Protein AF-A0AAW4BGD1-F1 (afdb_monomer_lite)

Radius of gyration: 14.49 Å; chains: 1; bounding box: 32×35×34 Å

Foldseek 3Di:
DWADQPAALQDCLRPVVVLVVQVCQCPDPDHDQEDEYEYEDDDPDDPVRRLVSCVPRVQQSHDAFRKYWYFYAHSVVGDWTWDADPVWIKTWPVDSRPDDDPPCPDTDIDIDDPVRRVVVVVVVVDPPRTDDGIRMHTHD

Organism: Vibrio anguillarum (NCBI:txid55601)

pLDDT: mean 86.85, std 13.67, range [41.38, 98.0]

Secondary structure (DSSP, 8-state):
-EE-TT--TT-HHHHHHHHHHHHHHHSSSS---EEEEEEE--TT--HHHHHHHIIIIIGGGSPTT-EEEEEEE-GGG---EEEE-SS-EEEESS-S--SS-TTGGG--EEEPPHHHHHHHHHHHH-GGGSSSSPEEEE--

Sequence (140 aa):
MFIDPYFHPSDDRYRRPFIEFINRLAGGRRQCRRALVFTAIQGDKTRAELQRGLVEHVKPLLPARFEVEMSIWPSNQMHDRFVLTKQVGYSFGHGLDEATYQDAIEVNIHRLAETARHAEYRKFSNTAIRQGEPIVIVGT

Structure (mmCIF, N/CA/C/O backbone):
data_AF-A0AAW4BGD1-F1
#
_entry.id   AF-A0AAW4BGD1-F1
#
loop_
_atom_site.group_PDB
_atom_site.id
_atom_site.type_symbol
_atom_site.label_atom_id
_atom_site.label_alt_id
_atom_site.label_comp_id
_atom_site.label_asym_id
_atom_site.label_entity_id
_atom_site.label_seq_id
_atom_site.pdbx_PDB_ins_code
_atom_site.Cartn_x
_atom_site.Cartn_y
_atom_site.Cartn_z
_atom_site.occupancy
_atom_site.B_iso_or_equiv
_atom_site.auth_seq_id
_atom_site.auth_comp_id
_atom_site.auth_asym_id
_atom_site.auth_atom_id
_atom_site.pdbx_PDB_model_num
ATOM 1 N N . MET A 1 1 ? 2.663 -5.835 6.849 1.00 93.00 1 MET A N 1
ATOM 2 C CA . MET A 1 1 ? 3.292 -5.146 5.710 1.00 93.00 1 MET A CA 1
ATOM 3 C C . MET A 1 1 ? 2.522 -5.542 4.473 1.00 93.00 1 MET A C 1
ATOM 5 O O . MET A 1 1 ? 2.212 -6.719 4.330 1.00 93.00 1 MET A O 1
ATOM 9 N N . PHE A 1 2 ? 2.197 -4.568 3.641 1.00 94.06 2 PHE A N 1
ATOM 10 C CA . PHE A 1 2 ? 1.481 -4.726 2.387 1.00 94.06 2 PHE A CA 1
ATOM 11 C C . PHE A 1 2 ? 2.404 -4.230 1.271 1.00 94.06 2 PHE A C 1
ATOM 13 O O . PHE A 1 2 ? 2.810 -3.072 1.287 1.00 94.06 2 PHE A O 1
ATOM 20 N N . ILE A 1 3 ? 2.824 -5.121 0.383 1.00 94.00 3 ILE A N 1
ATOM 21 C CA . ILE A 1 3 ? 3.834 -4.877 -0.646 1.00 94.00 3 ILE A CA 1
ATOM 22 C C . ILE A 1 3 ? 3.138 -5.065 -1.990 1.00 94.00 3 ILE A C 1
ATOM 24 O O . ILE A 1 3 ? 2.751 -6.185 -2.311 1.00 94.00 3 ILE A O 1
ATOM 28 N N . ASP A 1 4 ? 2.989 -3.997 -2.771 1.00 92.81 4 ASP A N 1
ATOM 29 C CA . ASP A 1 4 ? 2.519 -4.094 -4.156 1.00 92.81 4 ASP A CA 1
ATOM 30 C C . ASP A 1 4 ? 3.075 -2.928 -5.000 1.00 92.81 4 ASP A C 1
ATOM 32 O O . ASP A 1 4 ? 2.783 -1.757 -4.707 1.00 92.81 4 ASP A O 1
ATOM 36 N N . PRO A 1 5 ? 3.901 -3.202 -6.032 1.00 92.38 5 PRO A N 1
ATOM 37 C CA . PRO A 1 5 ? 4.507 -2.149 -6.844 1.00 92.38 5 PRO A CA 1
ATOM 38 C C . PRO A 1 5 ? 3.473 -1.264 -7.549 1.00 92.38 5 PRO A C 1
ATOM 40 O O . PRO A 1 5 ? 3.734 -0.080 -7.772 1.00 92.38 5 PRO A O 1
ATOM 43 N N . TYR A 1 6 ? 2.280 -1.795 -7.819 1.00 91.31 6 TYR A N 1
ATOM 44 C CA . TYR A 1 6 ? 1.221 -1.110 -8.552 1.00 91.31 6 TYR A CA 1
ATOM 45 C C . TYR A 1 6 ? 0.194 -0.421 -7.649 1.00 91.31 6 TYR A C 1
ATOM 47 O O . TYR A 1 6 ? -0.637 0.325 -8.158 1.00 91.31 6 TYR A O 1
ATOM 55 N N . PHE A 1 7 ? 0.281 -0.590 -6.322 1.00 93.62 7 PHE A N 1
ATOM 56 C CA . PHE A 1 7 ? -0.675 -0.011 -5.373 1.00 93.62 7 PHE A CA 1
ATOM 57 C C . PHE A 1 7 ? -0.917 1.482 -5.620 1.00 93.62 7 PHE A C 1
ATOM 59 O O . PHE A 1 7 ? 0.006 2.295 -5.518 1.00 93.62 7 PHE A O 1
ATOM 66 N N . HIS A 1 8 ? -2.169 1.849 -5.889 1.00 94.38 8 HIS A N 1
ATOM 67 C CA . HIS A 1 8 ? -2.584 3.237 -6.043 1.00 94.38 8 HIS A CA 1
ATOM 68 C C . HIS A 1 8 ? -3.822 3.522 -5.174 1.00 94.38 8 HIS A C 1
ATOM 70 O O . HIS A 1 8 ? -4.860 2.897 -5.377 1.00 94.38 8 HIS A O 1
ATOM 76 N N . PRO A 1 9 ? -3.768 4.474 -4.224 1.00 95.06 9 PRO A N 1
ATOM 77 C CA . PRO A 1 9 ? -4.837 4.679 -3.240 1.00 95.06 9 PRO A CA 1
ATOM 78 C C . PRO A 1 9 ? -6.142 5.231 -3.838 1.00 95.06 9 PRO A C 1
ATOM 80 O O . PRO A 1 9 ? -7.219 5.038 -3.270 1.00 95.06 9 PRO A O 1
ATOM 83 N N . SER A 1 10 ? -6.077 5.906 -4.988 1.00 94.31 10 SER A N 1
ATOM 84 C CA . SER A 1 10 ? -7.278 6.356 -5.709 1.00 94.31 10 SER A CA 1
ATOM 85 C C . SER A 1 10 ? -7.957 5.251 -6.520 1.00 94.31 10 SER A C 1
ATOM 87 O O . SER A 1 10 ? -9.120 5.413 -6.875 1.00 94.31 10 SER A O 1
ATOM 89 N N . ASP A 1 11 ? -7.265 4.142 -6.792 1.00 92.31 11 ASP A N 1
ATOM 90 C CA . ASP A 1 11 ? -7.797 3.036 -7.588 1.00 92.31 11 ASP A CA 1
ATOM 91 C C . ASP A 1 11 ? -8.446 1.996 -6.663 1.00 92.31 11 ASP A C 1
ATOM 93 O O . ASP A 1 11 ? -7.809 1.416 -5.777 1.00 92.31 11 ASP A O 1
ATOM 97 N N . ASP A 1 12 ? -9.742 1.774 -6.874 1.00 89.56 12 ASP A N 1
ATOM 98 C CA . ASP A 1 12 ? -10.571 0.878 -6.069 1.00 89.56 12 ASP A CA 1
ATOM 99 C C . ASP A 1 12 ? -10.050 -0.560 -6.041 1.00 89.56 12 ASP A C 1
ATOM 101 O O . ASP A 1 12 ? -10.196 -1.234 -5.017 1.00 89.56 12 ASP A O 1
ATOM 105 N N . ARG A 1 13 ? -9.396 -1.003 -7.122 1.00 85.44 13 ARG A N 1
ATOM 106 C CA . ARG A 1 13 ? -8.838 -2.355 -7.250 1.00 85.44 13 ARG A CA 1
ATOM 107 C C . ARG A 1 13 ? -7.784 -2.637 -6.187 1.00 85.44 13 ARG A C 1
ATOM 109 O O . ARG A 1 13 ? -7.713 -3.738 -5.663 1.00 85.44 13 ARG A O 1
ATOM 116 N N . TYR A 1 14 ? -7.004 -1.627 -5.810 1.00 89.44 14 TYR A N 1
ATOM 117 C CA . TYR A 1 14 ? -5.998 -1.750 -4.754 1.00 89.44 14 TYR A CA 1
ATOM 118 C C . TYR A 1 14 ? -6.521 -1.276 -3.400 1.00 89.44 14 TYR A C 1
ATOM 120 O O . TYR A 1 14 ? -6.160 -1.828 -2.358 1.00 89.44 14 TYR A O 1
ATOM 128 N N . ARG A 1 15 ? -7.377 -0.248 -3.399 1.00 92.75 15 ARG A N 1
ATOM 129 C CA . ARG A 1 15 ? -7.905 0.353 -2.174 1.00 92.75 15 ARG A CA 1
ATOM 130 C C . ARG A 1 15 ? -8.805 -0.610 -1.408 1.00 92.75 15 ARG A C 1
ATOM 132 O O . ARG A 1 15 ? -8.609 -0.752 -0.205 1.00 92.75 15 ARG A O 1
ATOM 139 N N . ARG A 1 16 ? -9.771 -1.272 -2.055 1.00 91.19 16 ARG A N 1
ATOM 140 C CA . ARG A 1 16 ? -10.741 -2.125 -1.338 1.00 91.19 16 ARG A CA 1
ATOM 141 C C . ARG A 1 16 ? -10.062 -3.284 -0.598 1.00 91.19 16 ARG A C 1
ATOM 143 O O . ARG A 1 16 ? -10.283 -3.391 0.611 1.00 91.19 16 ARG A O 1
ATOM 150 N N . PRO A 1 17 ? -9.171 -4.075 -1.231 1.00 89.38 17 PRO A N 1
ATOM 151 C CA . PRO A 1 17 ? -8.466 -5.148 -0.530 1.00 89.38 17 PRO A CA 1
ATOM 152 C C . PRO A 1 17 ? -7.571 -4.624 0.596 1.00 89.38 17 PRO A C 1
ATOM 154 O O . PRO A 1 17 ? -7.451 -5.245 1.652 1.00 89.38 17 PRO A O 1
ATOM 157 N N . PHE A 1 18 ? -6.960 -3.452 0.405 1.00 93.50 18 PHE A N 1
ATOM 158 C CA . PHE A 1 18 ? -6.127 -2.826 1.425 1.00 93.50 18 PHE A CA 1
ATOM 159 C C . PHE A 1 18 ? -6.926 -2.358 2.651 1.00 93.50 18 PHE A C 1
ATOM 161 O O . PHE A 1 18 ? -6.496 -2.583 3.784 1.00 93.50 18 PHE A O 1
ATOM 168 N N . ILE A 1 19 ? -8.099 -1.751 2.454 1.00 94.88 19 ILE A N 1
ATOM 169 C CA . ILE A 1 19 ? -8.982 -1.354 3.558 1.00 94.88 19 ILE A CA 1
ATOM 170 C C . ILE A 1 19 ? -9.512 -2.584 4.298 1.00 94.88 19 ILE A C 1
ATOM 172 O O . ILE A 1 19 ? -9.496 -2.602 5.528 1.00 94.88 19 ILE A O 1
ATOM 176 N N . GLU A 1 20 ? -9.897 -3.644 3.585 1.00 91.69 20 GLU A N 1
ATOM 177 C CA . GLU A 1 20 ? -10.304 -4.897 4.227 1.00 91.69 20 GLU A CA 1
ATOM 178 C C . GLU A 1 20 ? -9.157 -5.500 5.051 1.00 91.69 20 GLU A C 1
ATOM 180 O O . GLU A 1 20 ? -9.345 -5.887 6.206 1.00 91.69 20 GLU A O 1
ATOM 185 N N . PHE A 1 21 ? -7.935 -5.494 4.514 1.00 90.44 21 PHE A N 1
ATOM 186 C CA . PHE A 1 21 ? -6.741 -5.888 5.257 1.00 90.44 21 PHE A CA 1
ATOM 187 C C . PHE A 1 21 ? -6.565 -5.070 6.549 1.00 90.44 21 PHE A C 1
ATOM 189 O O . PHE A 1 21 ? -6.328 -5.651 7.611 1.00 90.44 21 PHE A O 1
ATOM 196 N N . ILE A 1 22 ? -6.727 -3.745 6.497 1.00 93.88 22 ILE A N 1
ATOM 197 C CA . ILE A 1 22 ? -6.669 -2.874 7.682 1.00 93.88 22 ILE A CA 1
ATOM 198 C C . ILE A 1 22 ? -7.763 -3.227 8.689 1.00 93.88 22 ILE A C 1
ATOM 200 O O . ILE A 1 22 ? -7.466 -3.375 9.876 1.00 93.88 22 ILE A O 1
ATOM 204 N N . ASN A 1 23 ? -9.002 -3.411 8.240 1.00 92.62 23 ASN A N 1
ATOM 205 C CA . ASN A 1 23 ? -10.126 -3.746 9.112 1.00 92.62 23 ASN A CA 1
ATOM 206 C C . ASN A 1 23 ? -9.892 -5.074 9.842 1.00 92.62 23 ASN A C 1
ATOM 208 O O . ASN A 1 23 ? -10.115 -5.172 11.052 1.00 92.62 23 ASN A O 1
ATOM 212 N N . ARG A 1 24 ? -9.346 -6.079 9.145 1.00 90.12 24 ARG A N 1
ATOM 213 C CA . ARG A 1 24 ? -8.960 -7.367 9.744 1.00 90.12 24 ARG A CA 1
ATOM 214 C C . ARG A 1 24 ? -7.823 -7.227 10.752 1.00 90.12 24 ARG A C 1
ATOM 216 O O . ARG A 1 24 ? -7.836 -7.912 11.775 1.00 90.12 24 ARG A O 1
ATOM 223 N N . LEU A 1 25 ? -6.849 -6.354 10.492 1.00 88.81 25 LEU A N 1
ATOM 224 C CA . LEU A 1 25 ? -5.767 -6.065 11.437 1.00 88.81 25 LEU A CA 1
ATOM 225 C C . LEU A 1 25 ? -6.267 -5.340 12.691 1.00 88.81 25 LEU A C 1
ATOM 227 O O . LEU A 1 25 ? -5.855 -5.688 13.799 1.00 88.81 25 LEU A O 1
ATOM 231 N N . ALA A 1 26 ? -7.138 -4.346 12.522 1.00 90.50 26 ALA A N 1
ATOM 232 C CA . ALA A 1 26 ? -7.660 -3.526 13.609 1.00 90.50 26 ALA A CA 1
ATOM 233 C C . ALA A 1 26 ? -8.642 -4.302 14.503 1.00 90.50 26 ALA A C 1
ATOM 235 O O . ALA A 1 26 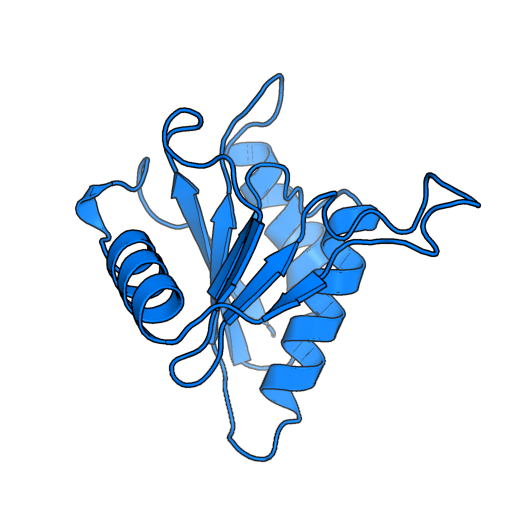? -8.569 -4.199 15.726 1.00 90.50 26 ALA A O 1
ATOM 236 N N . GLY A 1 27 ? -9.526 -5.104 13.899 1.00 88.12 27 GLY A N 1
ATOM 237 C CA . GLY A 1 27 ? -10.512 -5.936 14.599 1.00 88.12 27 GLY A CA 1
ATOM 238 C C . GLY A 1 27 ? -9.994 -7.310 15.038 1.00 88.12 27 GLY A C 1
ATOM 239 O O . GLY A 1 27 ? -10.734 -8.095 15.630 1.00 88.12 27 GLY A O 1
ATOM 240 N N . GLY A 1 28 ? -8.738 -7.640 14.730 1.00 83.56 28 GLY A N 1
ATOM 241 C CA . GLY A 1 28 ? -8.140 -8.924 15.076 1.00 83.56 28 GLY A CA 1
ATOM 242 C C . GLY A 1 28 ? -7.936 -9.111 16.585 1.00 83.56 28 GLY A C 1
ATOM 243 O O . GLY A 1 28 ? -7.877 -8.161 17.361 1.00 83.56 28 GLY A O 1
ATOM 244 N N . ARG A 1 29 ? -7.728 -10.367 17.013 1.00 79.88 29 ARG A N 1
ATOM 245 C CA . ARG A 1 29 ? -7.474 -10.720 18.431 1.00 79.88 29 ARG A CA 1
ATOM 246 C C . ARG A 1 29 ? -6.282 -9.977 19.046 1.00 79.88 29 ARG A C 1
ATOM 248 O O . ARG A 1 29 ? -6.220 -9.812 20.259 1.00 79.88 29 ARG A O 1
ATOM 255 N N . ARG A 1 30 ? -5.307 -9.577 18.224 1.00 81.25 30 ARG A N 1
ATOM 256 C CA . ARG A 1 30 ? -4.182 -8.731 18.633 1.00 81.25 30 ARG A CA 1
ATOM 257 C C . ARG A 1 30 ? -4.380 -7.360 18.017 1.00 81.25 30 ARG A C 1
ATOM 259 O O . ARG A 1 30 ? -4.392 -7.257 16.796 1.00 81.25 30 ARG A O 1
ATOM 266 N N . GLN A 1 31 ? -4.472 -6.334 18.858 1.00 76.81 31 GLN A N 1
ATOM 267 C CA . GLN A 1 31 ? -4.622 -4.957 18.400 1.00 76.81 31 GLN A CA 1
ATOM 268 C C . GLN A 1 31 ? -3.380 -4.532 17.611 1.00 76.81 31 GLN A C 1
ATOM 270 O O . GLN A 1 31 ? -2.335 -4.217 18.183 1.00 76.81 31 GLN A O 1
ATOM 275 N N . CYS A 1 32 ? -3.491 -4.535 16.286 1.00 88.12 32 CYS A N 1
ATOM 276 C CA . CYS A 1 32 ? -2.529 -3.907 15.401 1.00 88.12 32 CYS A CA 1
ATOM 277 C C . CYS A 1 32 ? -3.084 -2.536 15.021 1.00 88.12 32 CYS A C 1
ATOM 279 O O . CYS A 1 32 ? -4.221 -2.433 14.575 1.00 88.12 32 CYS A O 1
ATOM 281 N N . ARG A 1 33 ? -2.296 -1.482 15.233 1.00 91.69 33 ARG A N 1
ATOM 282 C CA . ARG A 1 33 ? -2.705 -0.096 14.946 1.00 91.69 33 ARG A CA 1
ATOM 283 C C . ARG A 1 33 ? -1.895 0.541 13.828 1.00 91.69 33 ARG A C 1
ATOM 285 O O . ARG A 1 33 ? -1.949 1.749 13.661 1.00 91.69 33 ARG A O 1
ATOM 292 N N . ARG A 1 34 ? -1.091 -0.252 13.120 1.00 94.19 34 ARG A N 1
ATOM 293 C CA . ARG A 1 34 ? -0.197 0.256 12.086 1.00 94.19 34 ARG A CA 1
ATOM 294 C C . ARG A 1 34 ? -0.054 -0.729 10.941 1.00 94.19 34 ARG A C 1
ATOM 296 O O . ARG A 1 34 ? 0.306 -1.887 11.161 1.00 94.19 34 ARG A O 1
ATOM 303 N N . ALA A 1 35 ? -0.247 -0.243 9.723 1.00 95.12 35 ALA A N 1
ATOM 304 C CA . ALA A 1 35 ? 0.121 -0.940 8.502 1.00 95.12 35 ALA A CA 1
ATOM 305 C C . ALA A 1 35 ? 1.299 -0.227 7.829 1.00 95.12 35 ALA A C 1
ATOM 307 O O . ALA A 1 35 ? 1.327 0.994 7.711 1.00 95.12 35 ALA A O 1
ATOM 308 N N . LEU A 1 36 ? 2.268 -1.019 7.374 1.00 95.94 36 LEU A N 1
ATOM 309 C CA . LEU A 1 36 ? 3.347 -0.550 6.508 1.00 95.94 36 LEU A CA 1
ATOM 310 C C . LEU A 1 36 ? 2.998 -0.936 5.077 1.00 95.94 36 LEU A C 1
ATOM 312 O O . LEU A 1 36 ? 2.775 -2.125 4.825 1.00 95.94 36 LEU A O 1
ATOM 316 N N . VAL A 1 37 ? 2.962 0.039 4.181 1.00 96.38 37 VAL A N 1
ATOM 317 C CA . VAL A 1 37 ? 2.700 -0.123 2.752 1.00 96.38 37 VAL A CA 1
ATOM 318 C C . VAL A 1 37 ? 3.980 0.156 1.987 1.00 96.38 37 VAL A C 1
ATOM 320 O O . VAL A 1 37 ? 4.677 1.132 2.252 1.00 96.38 37 VAL A O 1
ATOM 323 N N . PHE A 1 38 ? 4.283 -0.693 1.020 1.00 95.44 38 PHE A N 1
ATOM 324 C CA . PHE A 1 38 ? 5.407 -0.529 0.117 1.00 95.44 38 PHE A CA 1
ATOM 325 C C . PHE A 1 38 ? 4.868 -0.526 -1.302 1.00 95.44 38 PHE A C 1
ATOM 327 O O . PHE A 1 38 ? 4.078 -1.399 -1.664 1.00 95.44 38 PHE A O 1
ATOM 334 N N . THR A 1 39 ? 5.273 0.467 -2.085 1.00 95.44 39 THR A N 1
ATOM 335 C CA . THR A 1 39 ? 4.881 0.611 -3.488 1.00 95.44 39 THR A CA 1
ATOM 336 C C . THR A 1 39 ? 6.003 1.248 -4.297 1.00 95.44 39 THR A C 1
ATOM 338 O O . THR A 1 39 ? 6.955 1.765 -3.718 1.00 95.44 39 THR A O 1
ATOM 341 N N . ALA A 1 40 ? 5.901 1.237 -5.622 1.00 94.56 40 ALA A N 1
ATOM 342 C CA . ALA A 1 40 ? 6.857 1.885 -6.510 1.00 94.56 40 ALA A CA 1
ATOM 343 C C . ALA A 1 40 ? 6.197 3.024 -7.298 1.00 94.56 40 ALA A C 1
ATOM 345 O O . ALA A 1 40 ? 4.982 3.029 -7.513 1.00 94.56 40 ALA A O 1
ATOM 346 N N . ILE A 1 41 ? 7.006 3.987 -7.739 1.00 93.75 41 ILE A N 1
ATOM 347 C CA . ILE A 1 41 ? 6.623 4.956 -8.772 1.00 93.75 41 ILE A CA 1
ATOM 348 C C . ILE A 1 41 ? 6.883 4.311 -10.138 1.00 93.75 41 ILE A C 1
ATOM 350 O O . ILE A 1 41 ? 7.995 3.853 -10.406 1.00 93.75 41 ILE A O 1
ATOM 354 N N . GLN A 1 42 ? 5.849 4.236 -10.975 1.00 87.50 42 GLN A N 1
ATOM 355 C CA . GLN A 1 42 ? 5.893 3.665 -12.323 1.00 87.50 42 GLN A CA 1
ATOM 356 C C . GLN A 1 42 ? 4.926 4.433 -13.234 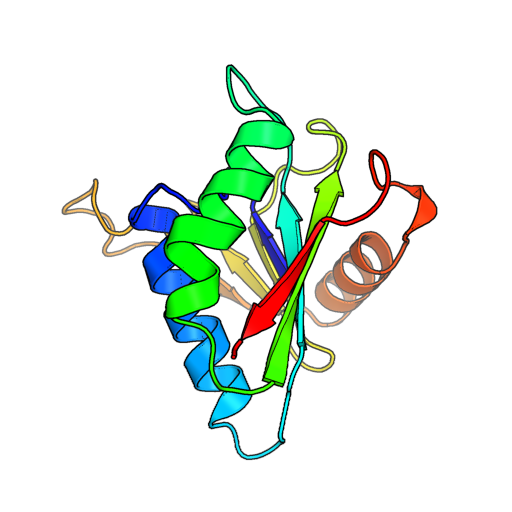1.00 87.50 42 GLN A C 1
ATOM 358 O O . GLN A 1 42 ? 3.835 4.793 -12.791 1.00 87.50 42 GLN A O 1
ATOM 363 N N . GLY A 1 43 ? 5.306 4.655 -14.497 1.00 86.12 43 GLY A N 1
ATOM 364 C CA . GLY A 1 43 ? 4.503 5.446 -15.437 1.00 86.12 43 GLY A CA 1
ATOM 365 C C . GLY A 1 43 ? 4.259 6.865 -14.918 1.00 86.12 43 GLY A C 1
ATOM 366 O O . GLY A 1 43 ? 5.180 7.496 -14.403 1.00 86.12 43 GLY A O 1
ATOM 367 N N . ASP A 1 44 ? 3.010 7.323 -14.993 1.00 86.06 44 ASP A N 1
ATOM 368 C CA . ASP A 1 44 ? 2.607 8.675 -14.578 1.00 86.06 44 ASP A CA 1
ATOM 369 C C . ASP A 1 44 ? 2.401 8.827 -13.061 1.00 86.06 44 ASP A C 1
ATOM 371 O O . ASP A 1 44 ? 2.153 9.924 -12.576 1.00 86.06 44 ASP A O 1
ATOM 375 N N . LYS A 1 45 ? 2.519 7.742 -12.286 1.00 92.38 45 LYS A N 1
ATOM 376 C CA . LYS A 1 45 ? 2.274 7.736 -10.838 1.00 92.38 45 LYS A CA 1
ATOM 377 C C . LYS A 1 45 ? 3.308 8.575 -10.095 1.00 92.38 45 LYS A C 1
ATOM 379 O O . LYS A 1 45 ? 4.464 8.178 -9.972 1.00 92.38 45 LYS A O 1
ATOM 384 N N . THR A 1 46 ? 2.886 9.668 -9.475 1.00 95.12 46 THR A N 1
ATOM 385 C CA . THR A 1 46 ? 3.772 10.536 -8.691 1.00 95.12 46 THR A CA 1
ATOM 386 C C . THR A 1 46 ? 3.607 10.362 -7.180 1.00 95.12 46 THR A C 1
ATOM 388 O O . THR A 1 46 ? 2.580 9.916 -6.663 1.00 95.12 46 THR A O 1
ATOM 391 N N . ARG A 1 47 ? 4.624 10.793 -6.422 1.00 95.69 47 ARG A N 1
ATOM 392 C CA . ARG A 1 47 ? 4.546 10.885 -4.954 1.00 95.69 47 ARG A CA 1
ATOM 393 C C . ARG A 1 47 ? 3.403 11.797 -4.491 1.00 95.69 47 ARG A C 1
ATOM 395 O O . ARG A 1 47 ? 2.752 11.495 -3.494 1.00 95.69 47 ARG A O 1
ATOM 402 N N . ALA A 1 48 ? 3.175 12.907 -5.194 1.00 96.19 48 ALA A N 1
ATOM 403 C CA . ALA A 1 48 ? 2.133 13.869 -4.850 1.00 96.19 48 ALA A CA 1
ATOM 404 C C . ALA A 1 48 ? 0.733 13.256 -5.001 1.00 96.19 48 ALA A C 1
ATOM 406 O O . ALA A 1 48 ? -0.097 13.397 -4.105 1.00 96.19 48 ALA A O 1
ATOM 407 N N . GLU A 1 49 ? 0.491 12.513 -6.081 1.00 96.06 49 GLU A N 1
ATOM 408 C CA . GLU A 1 49 ? -0.776 11.804 -6.298 1.00 96.06 49 GLU A CA 1
ATOM 409 C C . GLU A 1 49 ? -0.999 10.698 -5.278 1.00 96.06 49 GLU A C 1
ATOM 411 O O . GLU A 1 49 ? -2.094 10.577 -4.735 1.00 96.06 49 GLU A O 1
ATOM 416 N N . LEU A 1 50 ? 0.050 9.940 -4.964 1.00 96.94 50 LEU A N 1
ATOM 417 C CA . LEU A 1 50 ? 0.033 8.944 -3.902 1.00 96.94 50 LEU A CA 1
ATOM 418 C C . LEU A 1 50 ? -0.359 9.559 -2.551 1.00 96.94 50 LEU A C 1
ATOM 420 O O . LEU A 1 50 ? -1.228 9.033 -1.855 1.00 96.94 50 LEU A O 1
ATOM 424 N N . GLN A 1 51 ? 0.256 10.683 -2.180 1.00 97.75 51 GLN A N 1
ATOM 425 C CA . GLN A 1 51 ? -0.052 11.382 -0.934 1.00 97.75 51 GLN A CA 1
ATOM 426 C C . GLN A 1 51 ? -1.483 11.927 -0.928 1.00 97.75 51 GLN A C 1
ATOM 428 O O . GLN A 1 51 ? -2.210 11.714 0.042 1.00 97.75 51 GLN A O 1
ATOM 433 N N . ARG A 1 52 ? -1.905 12.585 -2.013 1.00 97.44 52 ARG A N 1
ATOM 434 C CA . ARG A 1 52 ? -3.272 13.091 -2.168 1.00 97.44 52 ARG A CA 1
ATOM 435 C C . ARG A 1 52 ? -4.290 11.959 -2.057 1.00 97.44 52 ARG A C 1
ATOM 437 O O . ARG A 1 52 ? -5.197 12.040 -1.238 1.00 97.44 52 ARG A O 1
ATOM 444 N N . GLY A 1 53 ? -4.100 10.870 -2.798 1.00 97.06 53 GLY A N 1
ATOM 445 C CA . GLY A 1 53 ? -5.028 9.745 -2.787 1.00 97.06 53 GLY A CA 1
ATOM 446 C C . GLY A 1 53 ? -5.081 9.021 -1.438 1.00 97.06 53 GLY A C 1
ATOM 447 O O . GLY A 1 53 ? -6.154 8.585 -1.024 1.00 97.06 53 GLY A O 1
ATOM 448 N N . LEU A 1 54 ? -3.963 8.940 -0.703 1.00 97.69 54 LEU A N 1
ATOM 449 C CA . LEU A 1 54 ? -3.972 8.452 0.679 1.00 97.69 54 LEU A CA 1
ATOM 450 C C . LEU A 1 54 ? -4.855 9.330 1.577 1.00 97.69 54 LEU A C 1
ATOM 452 O O . LEU A 1 54 ? -5.659 8.807 2.345 1.00 97.69 54 LEU A O 1
ATOM 456 N N . VAL A 1 55 ? -4.725 10.653 1.483 1.00 97.81 55 VAL A N 1
ATOM 457 C CA . VAL A 1 55 ? -5.499 11.595 2.305 1.00 97.81 55 VAL A CA 1
ATOM 458 C C . VAL A 1 55 ? -6.980 11.603 1.927 1.00 97.81 55 VAL A C 1
ATOM 460 O O . VAL A 1 55 ? -7.823 11.591 2.817 1.00 97.81 55 VAL A O 1
ATOM 463 N N . GLU A 1 56 ? -7.300 11.613 0.637 1.00 97.69 56 GLU A N 1
ATOM 464 C CA . GLU A 1 56 ? -8.673 11.774 0.146 1.00 97.69 56 GLU A CA 1
ATOM 465 C C . GLU A 1 56 ? -9.479 10.475 0.188 1.00 97.69 56 GLU A C 1
ATOM 467 O O . GLU A 1 56 ? -10.680 10.513 0.439 1.00 97.69 56 GLU A O 1
ATOM 472 N N . HIS A 1 57 ? -8.841 9.322 -0.038 1.00 97.19 57 HIS A N 1
ATOM 473 C CA . HIS A 1 57 ? -9.571 8.065 -0.215 1.00 97.19 57 HIS A CA 1
ATOM 474 C C . HIS A 1 57 ? -9.279 6.994 0.827 1.00 97.19 57 HIS A C 1
ATOM 476 O O . HIS A 1 57 ? -10.129 6.140 1.061 1.00 97.19 57 HIS A O 1
ATOM 482 N N . VAL A 1 58 ? -8.088 6.990 1.429 1.00 97.19 58 VAL A N 1
ATOM 483 C CA . VAL A 1 58 ? -7.721 5.963 2.416 1.00 97.19 58 VAL A CA 1
ATOM 484 C C . VAL A 1 58 ? -7.981 6.466 3.827 1.00 97.19 58 VAL A C 1
ATOM 486 O O . VAL A 1 58 ? -8.669 5.790 4.586 1.00 97.19 58 VAL A O 1
ATOM 489 N N . LYS A 1 59 ? -7.490 7.661 4.176 1.00 97.69 59 LYS A N 1
ATOM 490 C CA . LYS A 1 59 ? -7.618 8.248 5.518 1.00 97.69 59 LYS A CA 1
ATOM 491 C C . LYS A 1 59 ? -9.060 8.258 6.053 1.00 97.69 59 LYS A C 1
ATOM 493 O O . LYS A 1 59 ? -9.217 7.876 7.210 1.00 97.69 59 LYS A O 1
ATOM 498 N N . PRO A 1 60 ? -10.102 8.616 5.271 1.00 96.81 60 PRO A N 1
ATOM 499 C CA . PRO A 1 60 ? -11.482 8.630 5.769 1.00 96.81 60 PRO A CA 1
ATOM 500 C C . PRO A 1 60 ? -12.038 7.242 6.110 1.00 96.81 60 PRO A C 1
ATOM 502 O O . PRO A 1 60 ? -13.033 7.137 6.817 1.00 96.81 60 PRO A O 1
ATOM 505 N N . LEU A 1 61 ? -11.414 6.181 5.592 1.00 96.44 61 LEU A N 1
ATOM 506 C CA . LEU A 1 61 ? -11.817 4.789 5.797 1.00 96.44 61 LEU A CA 1
ATOM 507 C C . LEU A 1 61 ? -10.984 4.095 6.883 1.00 96.44 61 LEU A C 1
ATOM 509 O O . LEU A 1 61 ? -11.213 2.923 7.178 1.00 96.44 61 LEU A O 1
ATOM 513 N N . LEU A 1 62 ? -9.990 4.783 7.454 1.00 96.50 62 LEU A N 1
ATOM 514 C CA . LEU A 1 62 ? -9.144 4.206 8.488 1.00 96.50 62 LEU A CA 1
ATOM 515 C C . LEU A 1 62 ? -9.888 4.133 9.826 1.00 96.50 62 LEU A C 1
ATOM 517 O O . LEU A 1 62 ? -10.507 5.116 10.234 1.00 96.50 62 LEU A O 1
ATOM 521 N N . PRO A 1 63 ? -9.749 3.025 10.574 1.00 95.12 63 PRO A N 1
ATOM 522 C CA . PRO A 1 63 ? -10.163 2.989 11.968 1.00 95.12 63 PRO A CA 1
ATOM 523 C C . PRO A 1 63 ? -9.471 4.093 12.777 1.00 95.12 63 PRO A C 1
ATOM 525 O O . PRO A 1 63 ? -8.312 4.437 12.520 1.00 95.12 63 PRO A O 1
ATOM 528 N N . ALA A 1 64 ? -10.158 4.610 13.796 1.00 93.56 64 ALA A N 1
ATOM 529 C CA . ALA A 1 64 ? -9.625 5.671 14.643 1.00 93.56 64 ALA A CA 1
ATOM 530 C C . ALA A 1 64 ? -8.247 5.295 15.216 1.00 93.56 64 ALA A C 1
ATOM 532 O O . ALA A 1 64 ? -8.058 4.215 15.787 1.00 93.56 64 ALA A O 1
ATOM 533 N N . ARG A 1 65 ? -7.280 6.213 15.086 1.00 94.00 65 ARG A N 1
ATOM 534 C CA . ARG A 1 65 ? -5.875 6.053 15.507 1.00 94.00 65 ARG A CA 1
ATOM 535 C C . ARG A 1 65 ? -5.108 4.928 14.801 1.00 94.00 65 ARG A C 1
ATOM 537 O O . ARG A 1 65 ? -4.035 4.553 15.276 1.00 94.00 65 ARG A O 1
ATOM 544 N N . PHE A 1 66 ? -5.625 4.378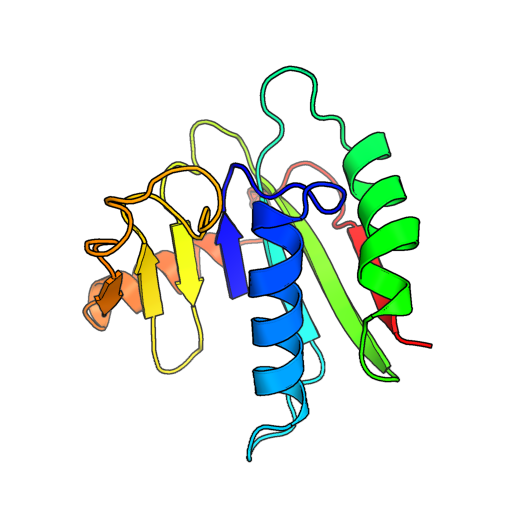 13.703 1.00 96.50 66 PHE A N 1
ATOM 545 C CA . PHE A 1 66 ? -4.873 3.444 12.872 1.00 96.50 66 PHE A CA 1
ATOM 546 C C . PHE A 1 66 ? -3.933 4.222 11.947 1.00 96.50 66 PHE A C 1
ATOM 548 O O . PHE A 1 66 ? -4.361 5.119 11.223 1.00 96.50 66 PHE A O 1
ATOM 555 N N . GLU A 1 67 ? -2.651 3.878 11.975 1.00 97.81 67 GLU A N 1
ATOM 556 C CA . GLU A 1 67 ? -1.600 4.508 11.183 1.00 97.81 67 GLU A CA 1
ATOM 557 C C . GLU A 1 67 ? -1.316 3.706 9.909 1.00 97.81 67 GLU A C 1
ATOM 559 O O . GLU A 1 67 ? -1.141 2.484 9.935 1.00 97.81 67 GLU A O 1
ATOM 564 N N . VAL A 1 68 ? -1.214 4.401 8.783 1.00 97.88 68 VAL A N 1
ATOM 565 C CA . VAL A 1 68 ? -0.654 3.852 7.550 1.00 97.88 68 VAL A CA 1
ATOM 566 C C . VAL A 1 68 ? 0.619 4.616 7.232 1.00 97.88 68 VAL A C 1
ATOM 568 O O . VAL A 1 68 ? 0.586 5.825 7.017 1.00 97.88 68 VAL A O 1
ATOM 571 N N . GLU A 1 69 ? 1.732 3.892 7.174 1.00 97.62 69 GLU A N 1
ATOM 572 C CA . GLU A 1 69 ? 3.006 4.400 6.673 1.00 97.62 69 GLU A CA 1
ATOM 573 C C . GLU A 1 69 ? 3.272 3.801 5.296 1.00 97.62 69 GLU A C 1
ATOM 575 O O . GLU A 1 69 ? 3.438 2.588 5.171 1.00 97.62 69 GLU A O 1
ATOM 580 N N . MET A 1 70 ? 3.362 4.642 4.271 1.00 97.56 70 MET A N 1
ATOM 581 C CA . MET A 1 70 ? 3.683 4.232 2.913 1.00 97.56 70 MET A CA 1
ATOM 582 C C . MET A 1 70 ? 5.102 4.642 2.532 1.00 97.56 70 MET A C 1
ATOM 584 O O . MET A 1 70 ? 5.457 5.817 2.551 1.00 97.56 70 MET A O 1
ATOM 588 N N . SER A 1 71 ? 5.906 3.662 2.138 1.00 96.75 71 SER A N 1
ATOM 589 C CA . SER A 1 71 ? 7.260 3.849 1.628 1.00 96.75 71 SER A CA 1
ATOM 590 C C . SER A 1 71 ? 7.313 3.586 0.129 1.00 96.75 71 SER A C 1
ATOM 592 O O . SER A 1 71 ? 6.781 2.584 -0.351 1.00 96.75 71 SER A O 1
ATOM 594 N N . ILE A 1 72 ? 8.001 4.463 -0.598 1.00 95.44 72 ILE A N 1
ATOM 595 C CA . ILE A 1 72 ? 8.240 4.297 -2.032 1.00 95.44 72 ILE A CA 1
ATOM 596 C C . ILE A 1 72 ? 9.556 3.545 -2.215 1.00 95.44 72 ILE A C 1
ATOM 598 O O . ILE A 1 72 ? 10.550 3.872 -1.569 1.00 95.44 72 ILE A O 1
ATOM 602 N N . TRP A 1 73 ? 9.552 2.511 -3.045 1.00 94.00 73 TRP A N 1
ATOM 603 C CA . TRP A 1 73 ? 10.703 1.668 -3.350 1.00 94.00 73 TRP A CA 1
ATOM 604 C C . TRP A 1 73 ? 11.144 1.838 -4.807 1.00 94.00 73 TRP A C 1
ATOM 606 O O . TRP A 1 73 ? 10.301 2.111 -5.667 1.00 94.00 73 TRP A O 1
ATOM 616 N N . PRO A 1 74 ? 12.442 1.624 -5.106 1.00 91.19 74 PRO A N 1
ATOM 617 C CA . PRO A 1 74 ? 12.927 1.545 -6.476 1.00 91.19 74 PRO A CA 1
ATOM 618 C C . PRO A 1 74 ? 12.165 0.465 -7.251 1.00 91.19 74 PRO A C 1
ATOM 620 O O . PRO A 1 74 ? 12.112 -0.695 -6.833 1.00 91.19 74 PRO A O 1
ATOM 623 N N . SER A 1 75 ? 11.578 0.839 -8.389 1.00 88.50 75 SER A N 1
ATOM 624 C CA . SER A 1 75 ? 10.726 -0.045 -9.197 1.00 88.50 75 SER A CA 1
ATOM 625 C C . SER A 1 75 ? 11.447 -1.303 -9.692 1.00 88.50 75 SER A C 1
ATOM 627 O O . SER A 1 75 ? 10.829 -2.353 -9.819 1.00 88.50 75 SER A O 1
ATOM 629 N N . ASN A 1 76 ? 12.761 -1.227 -9.902 1.00 87.38 76 ASN A N 1
ATOM 630 C CA . ASN A 1 76 ? 13.617 -2.346 -10.307 1.00 87.38 76 ASN A CA 1
ATOM 631 C C . ASN A 1 76 ? 13.962 -3.335 -9.176 1.00 87.38 76 ASN A C 1
ATOM 633 O O . ASN A 1 76 ? 14.667 -4.309 -9.415 1.00 87.38 76 ASN A O 1
ATOM 637 N N . GLN A 1 77 ? 13.542 -3.069 -7.938 1.00 85.38 77 GLN A N 1
ATOM 638 C CA . GLN A 1 77 ? 13.786 -3.945 -6.783 1.00 85.38 77 GLN A CA 1
ATOM 639 C C . GLN A 1 77 ? 12.492 -4.510 -6.186 1.00 85.38 77 GLN A C 1
ATOM 641 O O . GLN A 1 77 ? 12.526 -5.254 -5.195 1.00 85.38 77 GLN A O 1
ATOM 646 N N . MET A 1 78 ? 11.353 -4.157 -6.784 1.00 86.38 78 MET A N 1
ATOM 647 C CA . MET A 1 78 ? 10.021 -4.457 -6.290 1.00 86.38 78 MET A CA 1
ATOM 648 C C . MET A 1 78 ? 9.140 -4.954 -7.440 1.00 86.38 78 MET A C 1
ATOM 650 O O . MET A 1 78 ? 8.498 -4.168 -8.130 1.00 86.38 78 MET A O 1
ATOM 654 N N . HIS A 1 79 ? 9.121 -6.272 -7.631 1.00 81.81 79 HIS A N 1
ATOM 655 C CA . HIS A 1 79 ? 8.333 -6.932 -8.680 1.00 81.81 79 HIS A CA 1
ATOM 656 C C . HIS A 1 79 ? 7.186 -7.763 -8.107 1.00 81.81 79 HIS A C 1
ATOM 658 O O . HIS A 1 79 ? 6.102 -7.805 -8.681 1.00 81.81 79 HIS A O 1
ATOM 664 N N . ASP A 1 80 ? 7.410 -8.370 -6.946 1.00 83.62 80 ASP A N 1
ATOM 665 C CA . ASP A 1 80 ? 6.454 -9.270 -6.322 1.00 83.62 80 ASP A CA 1
ATOM 666 C C . ASP A 1 80 ? 5.460 -8.542 -5.414 1.00 83.62 80 ASP A C 1
ATOM 668 O O . ASP A 1 80 ? 5.722 -7.459 -4.876 1.00 83.62 80 ASP A O 1
ATOM 672 N N . ARG A 1 81 ? 4.312 -9.190 -5.208 1.00 88.62 81 ARG A N 1
ATOM 673 C CA . ARG A 1 81 ? 3.236 -8.717 -4.339 1.00 88.62 81 ARG A CA 1
ATOM 674 C C . ARG A 1 81 ? 3.136 -9.606 -3.117 1.00 88.62 81 ARG A C 1
ATOM 676 O O . ARG A 1 81 ? 2.974 -10.821 -3.247 1.00 88.62 81 ARG A O 1
ATOM 683 N N . PHE A 1 82 ? 3.184 -9.003 -1.933 1.00 90.25 82 PHE A N 1
ATOM 684 C CA . PHE A 1 82 ? 3.143 -9.740 -0.678 1.00 90.25 82 PHE A CA 1
ATOM 685 C C . PHE A 1 82 ? 2.261 -9.089 0.381 1.00 90.25 82 PHE A C 1
ATOM 687 O O . PHE A 1 82 ? 2.244 -7.872 0.563 1.00 90.25 82 PHE A O 1
ATOM 694 N N . VAL A 1 83 ? 1.650 -9.936 1.205 1.00 91.19 83 VAL A N 1
ATOM 695 C CA . VAL A 1 83 ? 1.189 -9.558 2.542 1.00 91.19 83 VAL A CA 1
ATOM 696 C C . VAL A 1 83 ? 2.055 -10.295 3.550 1.00 91.19 83 VAL A C 1
ATOM 698 O O . VAL A 1 83 ? 2.005 -11.519 3.651 1.00 91.19 83 VAL A O 1
ATOM 701 N N . LEU A 1 84 ? 2.862 -9.548 4.304 1.00 91.44 84 LEU A N 1
ATOM 702 C CA . LEU A 1 84 ? 3.811 -10.101 5.270 1.00 91.44 84 LEU A CA 1
ATOM 703 C C . LEU A 1 84 ? 3.449 -9.692 6.696 1.00 91.44 84 LEU A C 1
ATOM 705 O O . LEU A 1 84 ? 3.239 -8.515 7.008 1.00 91.44 84 LEU A O 1
ATOM 709 N N . THR A 1 85 ? 3.457 -10.668 7.594 1.00 88.88 85 THR A N 1
ATOM 710 C CA . THR A 1 85 ? 3.418 -10.481 9.044 1.00 88.88 85 THR A CA 1
ATOM 711 C C . THR A 1 85 ? 4.648 -11.129 9.680 1.00 88.88 85 THR A C 1
ATOM 713 O O . THR A 1 85 ? 5.466 -11.772 9.014 1.00 88.88 85 THR A O 1
ATOM 716 N N . LYS A 1 86 ? 4.787 -10.975 11.001 1.00 85.31 86 LYS A N 1
ATOM 717 C CA . LYS A 1 86 ? 5.856 -11.648 11.748 1.00 85.31 86 LYS A CA 1
ATOM 718 C C . LYS A 1 86 ? 5.717 -13.175 11.722 1.00 85.31 86 LYS A C 1
ATOM 720 O O . LYS A 1 86 ? 6.727 -13.848 11.873 1.00 85.31 86 LYS A O 1
ATOM 725 N N . GLN A 1 87 ? 4.505 -13.711 11.545 1.00 85.88 87 GLN A N 1
ATOM 726 C CA . GLN A 1 87 ? 4.249 -15.156 11.589 1.00 85.88 87 GLN A CA 1
ATOM 727 C C . GLN A 1 87 ? 4.035 -15.788 10.210 1.00 85.88 87 GLN A C 1
ATOM 729 O O . GLN A 1 87 ? 4.410 -16.935 9.994 1.00 85.88 87 GLN A O 1
ATOM 734 N N . VAL A 1 88 ? 3.409 -15.068 9.280 1.00 88.62 88 VAL A N 1
ATOM 735 C CA . VAL A 1 88 ? 2.992 -15.611 7.979 1.00 88.62 88 VAL A CA 1
ATOM 736 C C . VAL A 1 88 ? 3.267 -14.623 6.856 1.00 88.62 88 VAL A C 1
ATOM 738 O O . VAL A 1 88 ? 3.334 -13.417 7.082 1.00 88.62 88 VAL A O 1
ATOM 741 N N . GLY A 1 89 ? 3.441 -15.144 5.648 1.00 90.00 89 GLY A N 1
ATOM 742 C CA . GLY A 1 89 ? 3.569 -14.355 4.435 1.00 90.00 89 GLY A CA 1
ATOM 743 C C . GLY A 1 89 ? 2.787 -15.014 3.315 1.00 90.00 89 GLY A C 1
ATOM 744 O O . GLY A 1 89 ? 2.803 -16.240 3.204 1.00 90.00 89 GLY A O 1
ATOM 745 N N . TYR A 1 90 ? 2.116 -14.202 2.514 1.00 90.12 90 TYR A N 1
ATOM 746 C CA . TYR A 1 90 ? 1.415 -14.635 1.314 1.00 90.12 90 TYR A CA 1
ATOM 747 C C . TYR A 1 90 ? 1.967 -13.867 0.124 1.00 90.12 90 TYR A C 1
ATOM 749 O O . TYR A 1 90 ? 2.167 -12.656 0.240 1.00 90.12 90 TYR A O 1
ATOM 757 N N . SER A 1 91 ? 2.220 -14.564 -0.979 1.00 87.44 91 SER A N 1
ATOM 758 C CA . SER A 1 91 ? 2.525 -13.969 -2.275 1.00 87.44 91 SER A CA 1
ATOM 759 C C . SER A 1 91 ? 1.334 -14.091 -3.215 1.00 87.44 91 SER A C 1
ATOM 761 O O . SER A 1 91 ? 0.574 -15.058 -3.145 1.00 87.44 91 SER A O 1
ATOM 763 N N . PHE A 1 92 ? 1.181 -13.095 -4.082 1.00 83.06 92 PHE A N 1
ATOM 764 C CA . PHE A 1 92 ? 0.070 -12.999 -5.025 1.00 83.06 92 PHE A CA 1
ATOM 765 C C . PHE A 1 92 ? 0.631 -12.899 -6.443 1.00 83.06 92 PHE A C 1
ATOM 767 O O . PHE A 1 92 ? 1.272 -11.902 -6.773 1.00 83.06 92 PHE A O 1
ATOM 774 N N . GLY A 1 93 ? 0.387 -13.913 -7.281 1.00 64.25 93 GLY A N 1
ATOM 775 C CA . GLY A 1 93 ? 0.925 -13.968 -8.648 1.00 64.25 93 GLY A CA 1
ATOM 776 C C . GLY A 1 93 ? 0.405 -12.843 -9.553 1.00 64.25 93 GLY A C 1
ATOM 777 O O . GLY A 1 93 ? 1.190 -12.113 -10.151 1.00 64.25 93 GLY A O 1
ATOM 778 N N . HIS A 1 94 ? -0.916 -12.636 -9.594 1.00 59.72 94 HIS A N 1
ATOM 779 C CA . HIS A 1 94 ? -1.555 -11.603 -10.431 1.00 59.72 94 HIS A CA 1
ATOM 780 C C . HIS A 1 94 ? -2.152 -10.421 -9.649 1.00 59.72 94 HIS A C 1
ATOM 782 O O . HIS A 1 94 ? -2.601 -9.456 -10.263 1.00 59.72 94 HIS A O 1
ATOM 788 N N .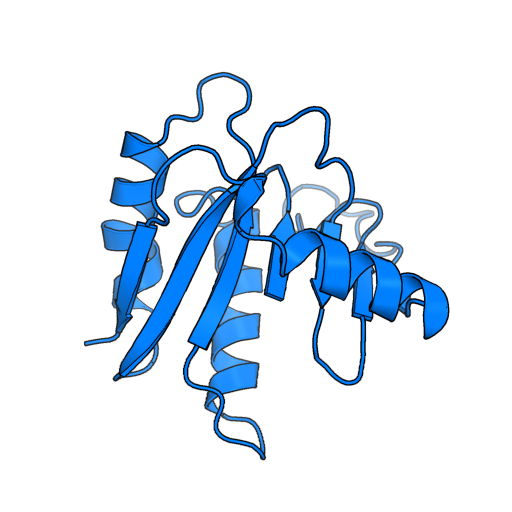 GLY A 1 95 ? -1.968 -10.385 -8.323 1.00 54.34 95 GLY A N 1
ATOM 789 C CA . GLY A 1 95 ? -2.338 -9.254 -7.460 1.00 54.34 95 GLY A CA 1
ATOM 790 C C . GLY A 1 95 ? -3.752 -9.350 -6.898 1.00 54.34 95 GLY A C 1
ATOM 791 O O . GLY A 1 95 ? -4.367 -10.406 -6.964 1.00 54.34 95 GLY A O 1
ATOM 792 N N . LEU A 1 96 ? -4.235 -8.259 -6.299 1.00 54.62 96 LEU A N 1
ATOM 793 C CA . LEU A 1 96 ? -5.582 -8.148 -5.714 1.00 54.62 96 LEU A CA 1
ATOM 794 C C . LEU A 1 96 ? -6.576 -7.456 -6.673 1.00 54.62 96 LEU A C 1
ATOM 796 O O . LEU A 1 96 ? -7.557 -6.864 -6.236 1.00 54.62 96 LEU A O 1
ATOM 800 N N . ASP A 1 97 ? -6.294 -7.476 -7.979 1.00 53.53 97 ASP A N 1
ATOM 801 C CA . ASP A 1 97 ? -7.156 -6.896 -9.015 1.00 53.53 97 ASP A CA 1
ATOM 802 C C . ASP A 1 97 ? -8.351 -7.825 -9.282 1.00 53.53 97 ASP A C 1
ATOM 804 O O . ASP A 1 97 ? -8.319 -8.683 -10.160 1.00 53.53 97 ASP A O 1
ATOM 808 N N . GLU A 1 98 ? -9.400 -7.675 -8.474 1.00 53.00 98 GLU A N 1
ATOM 809 C CA . GLU A 1 98 ? -10.638 -8.462 -8.570 1.00 53.00 98 GLU A CA 1
ATOM 810 C C . GLU A 1 98 ? -11.571 -8.007 -9.712 1.00 53.00 98 GLU A C 1
ATOM 812 O O . GLU A 1 98 ? -12.544 -8.691 -10.019 1.00 53.00 98 GLU A O 1
ATOM 817 N N . ALA A 1 99 ? -11.332 -6.847 -10.339 1.00 51.56 99 ALA A N 1
ATOM 818 C CA . ALA A 1 99 ? -12.358 -6.171 -11.140 1.00 51.56 99 ALA A CA 1
ATOM 819 C C . ALA A 1 99 ? -12.333 -6.505 -12.640 1.00 51.56 99 ALA A C 1
ATOM 821 O O . ALA A 1 99 ? -13.321 -6.252 -13.327 1.00 51.56 99 ALA A O 1
ATOM 822 N N . THR A 1 100 ? -11.226 -7.044 -13.162 1.00 49.41 100 THR A N 1
ATOM 823 C CA . THR A 1 100 ? -10.989 -7.055 -14.620 1.00 49.41 100 THR A CA 1
ATOM 824 C C . THR A 1 100 ? -11.049 -8.442 -15.275 1.00 49.41 100 THR A C 1
ATOM 826 O O . THR A 1 100 ? -10.968 -8.533 -16.495 1.00 49.41 100 THR A O 1
ATOM 829 N N . TYR A 1 101 ? -11.236 -9.528 -14.516 1.00 42.97 101 TYR A N 1
ATOM 830 C CA . TYR A 1 101 ? -11.270 -10.885 -15.076 1.00 42.97 101 TYR A CA 1
ATOM 831 C C . TYR A 1 101 ? -12.414 -11.718 -14.484 1.00 42.97 101 TYR A C 1
ATOM 833 O O . TYR A 1 101 ? -12.393 -12.066 -13.309 1.00 42.97 101 TYR A O 1
ATOM 841 N N . GLN A 1 102 ? -13.385 -12.108 -15.318 1.00 42.59 102 GLN A N 1
ATOM 842 C CA . GLN A 1 102 ? -14.349 -13.172 -14.983 1.00 42.59 102 GLN A CA 1
ATOM 843 C C . GLN A 1 102 ? -13.653 -14.532 -14.745 1.00 42.59 102 GLN A C 1
ATOM 845 O O . GLN A 1 102 ? -14.208 -15.372 -14.044 1.00 42.59 102 GLN A O 1
AT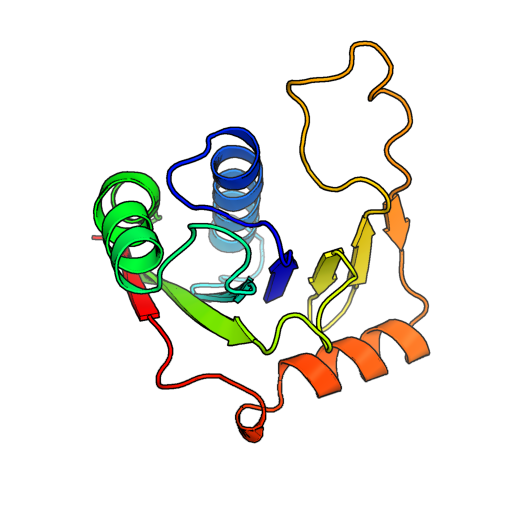OM 850 N N . ASP A 1 103 ? -12.409 -14.687 -15.219 1.00 41.38 103 ASP A N 1
ATOM 851 C CA . ASP A 1 103 ? -11.510 -15.819 -14.944 1.00 41.38 103 ASP A CA 1
ATOM 852 C C . ASP A 1 103 ? -10.557 -15.585 -13.747 1.00 41.38 103 ASP A C 1
ATOM 854 O O . ASP A 1 103 ? -9.680 -16.404 -13.478 1.00 41.38 103 ASP A O 1
ATOM 858 N N . ALA A 1 104 ? -10.727 -14.510 -12.958 1.00 45.19 104 ALA A N 1
ATOM 859 C CA . ALA A 1 104 ? -9.957 -14.256 -11.725 1.00 45.19 104 ALA A CA 1
ATOM 860 C C . ALA A 1 104 ? -10.239 -15.270 -10.593 1.00 45.19 104 ALA A C 1
ATOM 862 O O . ALA A 1 104 ? -9.798 -15.090 -9.459 1.00 45.19 104 ALA A O 1
ATOM 863 N N . ILE A 1 105 ? -10.967 -16.348 -10.887 1.00 46.94 105 ILE A N 1
ATOM 864 C CA . ILE A 1 105 ? -11.239 -17.453 -9.966 1.00 46.94 105 ILE A CA 1
ATOM 865 C C . ILE A 1 105 ? -9.931 -18.195 -9.602 1.00 46.94 105 ILE A C 1
ATOM 867 O O . ILE A 1 105 ? -9.853 -18.797 -8.534 1.00 46.94 105 ILE A O 1
ATOM 871 N N . GLU A 1 106 ? -8.866 -18.065 -10.407 1.00 47.50 106 GLU A N 1
ATOM 872 C CA . GLU A 1 106 ? -7.540 -18.650 -10.148 1.00 47.50 106 GLU A CA 1
ATOM 873 C C . GLU A 1 106 ? -6.451 -17.596 -9.856 1.00 47.50 106 GLU A C 1
ATOM 875 O O . GLU A 1 106 ? -5.380 -17.572 -10.468 1.00 47.50 106 GLU A O 1
ATOM 880 N N . VAL A 1 107 ? -6.670 -16.698 -8.886 1.00 55.75 107 VAL A N 1
ATOM 881 C CA . VAL A 1 107 ? -5.533 -15.943 -8.328 1.00 55.75 107 VAL A CA 1
ATOM 882 C C . VAL A 1 107 ? -4.654 -16.911 -7.539 1.00 55.75 107 VAL A C 1
ATOM 884 O O . VAL A 1 107 ? -5.022 -17.380 -6.462 1.00 55.75 107 VAL A O 1
ATOM 887 N N . ASN A 1 108 ? -3.454 -17.183 -8.052 1.00 64.75 108 ASN A N 1
ATOM 888 C CA . ASN A 1 108 ? -2.448 -17.960 -7.335 1.00 64.75 108 ASN A CA 1
ATOM 889 C C . ASN A 1 108 ? -1.987 -17.205 -6.078 1.00 64.75 108 ASN A C 1
ATOM 891 O O . ASN A 1 108 ? -1.174 -16.274 -6.145 1.00 64.75 108 ASN A O 1
ATOM 895 N N . ILE A 1 109 ? -2.529 -17.616 -4.929 1.00 77.88 109 ILE A N 1
ATOM 896 C CA . ILE A 1 109 ? -2.110 -17.182 -3.597 1.00 77.88 109 ILE A CA 1
ATOM 897 C C . ILE A 1 109 ? -1.229 -18.281 -3.014 1.00 77.88 109 ILE A C 1
ATOM 899 O O . ILE A 1 109 ? -1.709 -19.357 -2.653 1.00 77.88 109 ILE A O 1
ATOM 903 N N . HIS A 1 110 ? 0.064 -18.006 -2.870 1.00 83.75 110 HIS A N 1
ATOM 904 C CA . HIS A 1 110 ? 0.982 -18.950 -2.245 1.00 83.75 110 HIS A CA 1
ATOM 905 C C . HIS A 1 110 ? 1.323 -18.498 -0.833 1.00 83.75 110 HIS A C 1
ATOM 907 O O . HIS A 1 110 ? 1.755 -17.368 -0.594 1.00 83.75 110 HIS A O 1
ATOM 913 N N . ARG A 1 111 ? 1.176 -19.406 0.132 1.00 88.75 111 ARG A N 1
ATOM 914 C CA . ARG A 1 111 ? 1.780 -19.207 1.446 1.00 88.75 111 ARG A CA 1
ATOM 915 C C . ARG A 1 111 ? 3.291 -19.362 1.302 1.00 88.75 111 ARG A C 1
ATOM 917 O O . ARG A 1 111 ? 3.771 -20.406 0.870 1.00 88.75 111 ARG A O 1
ATOM 924 N N . LEU A 1 112 ? 4.035 -18.338 1.702 1.00 88.38 112 LEU A N 1
ATOM 925 C CA . LEU A 1 112 ? 5.490 -18.377 1.690 1.00 88.38 112 LEU A CA 1
ATOM 926 C C . LEU A 1 112 ? 6.010 -19.399 2.705 1.00 88.38 112 LEU A C 1
ATOM 928 O O . LEU A 1 112 ? 5.550 -19.447 3.852 1.00 88.38 112 LEU A O 1
ATOM 932 N N . ALA A 1 113 ? 7.028 -20.157 2.294 1.00 89.75 113 ALA A N 1
ATOM 933 C CA . ALA A 1 113 ? 7.861 -20.914 3.218 1.00 89.75 113 ALA A 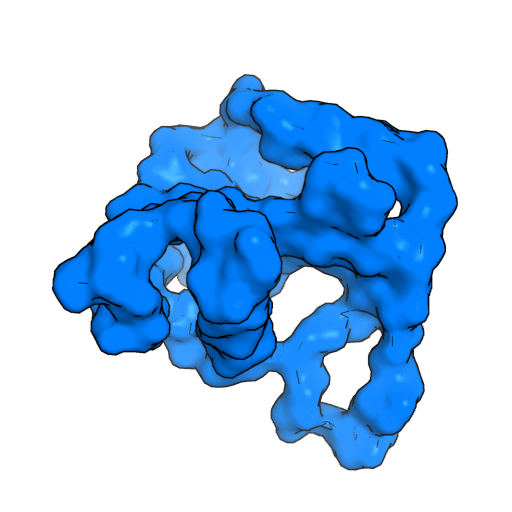CA 1
ATOM 934 C C . ALA A 1 113 ? 8.511 -19.966 4.240 1.00 89.75 113 ALA A C 1
ATOM 936 O O . ALA A 1 113 ? 8.748 -18.789 3.958 1.00 89.75 113 ALA A O 1
ATOM 937 N N . GLU A 1 114 ? 8.818 -20.468 5.437 1.00 89.12 114 GLU A N 1
ATOM 938 C CA . GLU A 1 114 ? 9.304 -19.626 6.535 1.00 89.12 114 GLU A CA 1
ATOM 939 C C . GLU A 1 114 ? 10.600 -18.878 6.191 1.00 89.12 114 GLU A C 1
ATOM 941 O O . GLU A 1 114 ? 10.735 -17.697 6.516 1.00 89.12 114 GLU A O 1
ATOM 946 N N . THR A 1 115 ? 11.522 -19.536 5.489 1.00 91.19 115 THR A N 1
ATOM 947 C CA . THR A 1 115 ? 12.789 -18.952 5.029 1.00 91.19 115 THR A CA 1
ATOM 948 C C . THR A 1 115 ? 12.560 -17.810 4.040 1.00 91.19 115 THR A C 1
ATOM 950 O O . THR A 1 115 ? 13.098 -16.720 4.236 1.00 91.19 115 THR A O 1
ATOM 953 N N . ALA A 1 116 ? 11.703 -18.019 3.038 1.00 88.75 116 ALA A N 1
ATOM 954 C CA . ALA A 1 116 ? 11.325 -16.996 2.065 1.00 88.75 116 ALA A CA 1
ATOM 955 C C . ALA A 1 116 ? 10.621 -15.811 2.745 1.00 88.75 116 ALA A C 1
ATOM 957 O O . ALA A 1 116 ? 10.992 -14.658 2.535 1.00 88.75 116 ALA A O 1
ATOM 958 N N . ARG A 1 117 ? 9.672 -16.080 3.653 1.00 94.06 117 ARG A N 1
ATOM 959 C CA . ARG A 1 117 ? 9.010 -15.034 4.444 1.00 94.06 117 ARG A CA 1
ATOM 960 C C . ARG A 1 117 ? 10.020 -14.220 5.253 1.00 94.06 117 ARG A C 1
ATOM 962 O O . ARG A 1 117 ? 9.905 -12.999 5.295 1.00 94.06 117 ARG A O 1
ATOM 969 N N . HIS A 1 118 ? 10.975 -14.867 5.924 1.00 91.94 118 HIS A N 1
ATOM 970 C CA . HIS A 1 118 ? 12.006 -14.171 6.695 1.00 91.94 118 HIS A CA 1
ATOM 971 C C . HIS A 1 118 ? 12.884 -13.279 5.814 1.00 91.94 118 HIS A C 1
ATOM 973 O O . HIS A 1 118 ? 13.156 -12.142 6.203 1.00 91.94 118 HIS A O 1
ATOM 979 N N . ALA A 1 119 ? 13.293 -13.770 4.642 1.00 91.56 119 ALA A N 1
ATOM 980 C CA . ALA A 1 119 ? 14.085 -13.003 3.689 1.00 91.56 119 ALA A CA 1
ATOM 981 C C . ALA A 1 119 ? 13.333 -11.747 3.219 1.00 91.56 119 ALA A C 1
ATOM 983 O O . ALA A 1 119 ? 13.842 -10.635 3.380 1.00 91.56 119 ALA A O 1
ATOM 984 N N . GLU A 1 120 ? 12.089 -11.902 2.758 1.00 91.31 120 GLU A N 1
ATOM 985 C CA . GLU A 1 120 ? 11.271 -10.779 2.288 1.00 91.31 120 GLU A CA 1
ATOM 986 C C . GLU A 1 120 ? 10.928 -9.802 3.417 1.00 91.31 120 GLU A C 1
ATOM 988 O O . GLU A 1 120 ? 11.070 -8.588 3.272 1.00 91.31 120 GLU A O 1
ATOM 993 N N . TYR A 1 121 ? 10.557 -10.307 4.597 1.00 91.56 121 TYR A N 1
ATOM 994 C CA . TYR A 1 121 ? 10.274 -9.449 5.747 1.00 91.56 121 TYR A CA 1
ATOM 995 C C . TYR A 1 121 ? 11.506 -8.617 6.129 1.00 91.56 121 TYR A C 1
ATOM 997 O O . TYR A 1 121 ? 11.380 -7.429 6.433 1.00 91.56 121 TYR A O 1
ATOM 1005 N N . ARG A 1 122 ? 12.708 -9.210 6.093 1.00 91.56 122 ARG A N 1
ATOM 1006 C CA . ARG A 1 122 ? 13.966 -8.505 6.377 1.00 91.56 122 ARG A CA 1
ATOM 1007 C C . ARG A 1 122 ? 14.277 -7.459 5.311 1.00 91.56 122 ARG A C 1
ATOM 1009 O O . ARG A 1 122 ? 14.649 -6.345 5.674 1.00 91.56 122 ARG A O 1
ATOM 1016 N N . LYS A 1 123 ? 14.093 -7.797 4.032 1.00 91.12 123 LYS A N 1
ATOM 1017 C CA . LYS A 1 123 ? 14.257 -6.881 2.898 1.00 91.12 123 LYS A CA 1
ATOM 1018 C C . LYS A 1 123 ? 13.387 -5.636 3.082 1.00 91.12 123 LYS A C 1
ATOM 1020 O O . LYS A 1 123 ? 13.926 -4.539 3.168 1.00 91.12 123 LYS A O 1
ATOM 1025 N N . PHE A 1 124 ? 12.075 -5.796 3.253 1.00 89.25 124 PHE A N 1
ATOM 1026 C CA . PHE A 1 124 ? 11.151 -4.658 3.367 1.00 89.25 124 PHE A CA 1
ATOM 1027 C C . PHE A 1 124 ? 11.210 -3.921 4.714 1.00 89.25 124 PHE A C 1
ATOM 1029 O O . PHE A 1 124 ? 10.803 -2.762 4.812 1.00 89.25 124 PHE A O 1
ATOM 1036 N N . SER A 1 125 ? 11.771 -4.542 5.754 1.00 88.12 125 SER A N 1
ATOM 1037 C CA . SER A 1 125 ? 12.096 -3.838 7.002 1.00 88.12 125 SER A CA 1
ATOM 1038 C C . SER A 1 125 ? 13.283 -2.883 6.855 1.00 88.12 125 SER A C 1
ATOM 1040 O O . SER A 1 125 ? 13.431 -1.989 7.685 1.00 88.12 125 SER A O 1
ATOM 1042 N N . ASN A 1 126 ? 14.131 -3.053 5.834 1.00 84.44 126 ASN A N 1
ATOM 1043 C CA . ASN A 1 126 ? 15.277 -2.179 5.617 1.00 84.44 126 ASN A CA 1
ATOM 1044 C C . ASN A 1 126 ? 14.824 -0.812 5.087 1.00 84.44 126 ASN A C 1
ATOM 1046 O O . ASN A 1 126 ? 14.315 -0.686 3.972 1.00 84.44 126 ASN A O 1
ATOM 1050 N N . THR A 1 127 ? 15.022 0.228 5.892 1.00 76.06 127 THR A N 1
ATOM 1051 C CA . THR A 1 127 ? 14.623 1.593 5.541 1.00 76.06 127 THR A CA 1
ATOM 1052 C C . THR A 1 127 ? 15.591 2.282 4.583 1.00 76.06 127 THR A C 1
ATOM 1054 O O . THR A 1 127 ? 15.177 3.216 3.904 1.00 76.06 127 THR A O 1
ATOM 1057 N N . ALA A 1 128 ? 16.827 1.788 4.446 1.00 78.50 128 ALA A N 1
ATOM 1058 C CA . ALA A 1 128 ? 17.865 2.406 3.617 1.00 78.50 128 ALA A CA 1
ATOM 1059 C C . ALA A 1 128 ? 17.572 2.377 2.105 1.00 78.50 128 ALA A C 1
ATOM 1061 O O . ALA A 1 128 ? 18.165 3.137 1.351 1.00 78.50 128 ALA A O 1
ATOM 1062 N N . ILE A 1 129 ? 16.675 1.494 1.655 1.00 84.12 129 ILE A N 1
ATOM 1063 C CA . ILE A 1 129 ? 16.356 1.299 0.229 1.00 84.12 129 ILE A CA 1
ATOM 1064 C C . ILE A 1 129 ? 15.229 2.245 -0.235 1.00 84.12 129 ILE A C 1
ATOM 1066 O O . ILE A 1 129 ? 14.984 2.396 -1.430 1.00 84.12 129 ILE A O 1
ATOM 1070 N N . ARG A 1 130 ? 14.525 2.897 0.698 1.00 87.69 130 ARG A N 1
ATOM 1071 C CA . ARG A 1 130 ? 13.344 3.720 0.404 1.00 87.69 130 ARG A CA 1
ATOM 1072 C C . ARG A 1 130 ? 13.721 4.994 -0.362 1.00 87.69 130 ARG A C 1
ATOM 1074 O O . ARG A 1 130 ? 14.762 5.598 -0.127 1.00 87.69 130 ARG A O 1
ATOM 1081 N N . GLN A 1 131 ? 12.836 5.431 -1.252 1.00 90.12 131 GLN A N 1
ATOM 1082 C CA . GLN A 1 131 ? 12.972 6.666 -2.018 1.00 90.12 131 GLN A CA 1
ATOM 1083 C C . GLN A 1 131 ? 12.305 7.834 -1.278 1.00 90.12 131 GLN A C 1
ATOM 1085 O O . GLN A 1 131 ? 11.101 8.079 -1.402 1.00 90.12 131 GLN A O 1
ATOM 1090 N N . GLY A 1 132 ? 13.123 8.559 -0.513 1.00 90.00 132 GLY A N 1
ATOM 1091 C CA . GLY A 1 132 ? 12.696 9.678 0.325 1.00 90.00 132 GLY A CA 1
ATOM 1092 C C . GLY A 1 132 ? 11.947 9.240 1.586 1.00 90.00 132 GLY A C 1
ATOM 1093 O O . GLY A 1 132 ? 11.833 8.052 1.891 1.00 90.00 132 GLY A O 1
ATOM 1094 N N . GLU A 1 133 ? 11.414 10.220 2.313 1.00 93.25 133 GLU A N 1
ATOM 1095 C CA . GLU A 1 133 ? 10.674 9.974 3.555 1.00 93.25 133 GLU A CA 1
ATOM 1096 C C . GLU A 1 133 ? 9.380 9.188 3.304 1.00 93.25 133 GLU A C 1
ATOM 1098 O O . GLU A 1 133 ? 8.777 9.318 2.234 1.00 93.25 133 GLU A O 1
ATOM 1103 N N . PRO A 1 134 ? 8.890 8.389 4.258 1.00 95.00 134 PRO A N 1
ATOM 1104 C CA . PRO A 1 134 ? 7.590 7.758 4.114 1.00 95.00 134 PRO A CA 1
ATOM 1105 C C . PRO A 1 134 ? 6.449 8.788 4.164 1.00 95.00 134 PRO A C 1
ATOM 1107 O O . PRO A 1 134 ? 6.554 9.844 4.785 1.00 95.00 134 PRO A O 1
ATOM 1110 N N . ILE A 1 135 ? 5.332 8.475 3.510 1.00 97.00 135 ILE A N 1
ATOM 1111 C CA . ILE A 1 135 ? 4.076 9.221 3.640 1.00 97.00 135 ILE A CA 1
ATOM 1112 C C . ILE A 1 135 ? 3.273 8.576 4.768 1.00 97.00 135 ILE A C 1
ATOM 1114 O O . ILE A 1 135 ? 3.023 7.373 4.725 1.00 97.00 135 ILE A O 1
ATOM 1118 N N . VAL A 1 136 ? 2.853 9.359 5.761 1.00 97.62 136 VAL A N 1
ATOM 1119 C CA . VAL A 1 136 ? 2.120 8.853 6.930 1.00 97.62 136 VAL A CA 1
ATOM 1120 C C . VAL A 1 136 ? 0.741 9.496 7.008 1.00 97.62 136 VAL A C 1
ATOM 1122 O O . VAL A 1 136 ? 0.611 10.717 6.924 1.00 97.62 136 VAL A O 1
ATOM 1125 N N . ILE A 1 137 ? -0.289 8.672 7.196 1.00 98.00 137 ILE A N 1
ATOM 1126 C CA . ILE A 1 137 ? -1.652 9.110 7.516 1.00 98.00 137 ILE A CA 1
ATOM 1127 C C . ILE A 1 137 ? -2.165 8.359 8.746 1.00 98.00 137 ILE A C 1
ATOM 1129 O O . ILE A 1 137 ? -1.787 7.215 8.995 1.00 98.00 137 ILE A O 1
ATOM 1133 N N . VAL A 1 138 ? -3.050 9.002 9.503 1.00 97.50 138 VAL A N 1
ATOM 1134 C CA . VAL A 1 138 ? -3.674 8.424 10.699 1.00 97.50 138 VAL A CA 1
ATOM 1135 C C . VAL A 1 138 ? -5.182 8.622 10.613 1.00 97.50 138 VAL A C 1
ATOM 1137 O O . VAL A 1 138 ? -5.635 9.719 10.268 1.00 97.50 138 VAL A O 1
ATOM 1140 N N . GLY A 1 139 ? -5.941 7.564 10.908 1.00 94.56 139 GLY A N 1
ATOM 1141 C CA . GLY A 1 139 ? -7.397 7.621 11.023 1.00 94.56 139 GLY A CA 1
ATOM 1142 C C . GLY A 1 139 ? -7.826 8.532 12.170 1.00 94.56 139 GLY A C 1
ATOM 1143 O O . GLY A 1 139 ? -7.286 8.436 13.277 1.00 94.56 139 GLY A O 1
ATOM 1144 N N . THR A 1 140 ? -8.764 9.429 11.883 1.00 87.19 140 THR A N 1
ATOM 1145 C CA . THR A 1 140 ? -9.334 10.390 12.839 1.00 87.19 140 THR A CA 1
ATOM 1146 C C . THR A 1 140 ? -10.512 9.799 13.583 1.00 87.19 140 THR A C 1
ATOM 1148 O O . THR A 1 140 ? -11.358 9.187 12.899 1.00 87.19 140 THR A O 1
#